Protein AF-A0A4R2TJJ6-F1 (afdb_monomer_lite)

Structure (mmCIF, N/CA/C/O backbone):
data_AF-A0A4R2TJJ6-F1
#
_entry.id   AF-A0A4R2TJJ6-F1
#
loop_
_atom_site.group_PDB
_atom_site.id
_atom_site.type_symbol
_atom_site.label_atom_id
_atom_site.label_alt_id
_atom_site.label_comp_id
_atom_site.label_asym_id
_atom_site.label_entity_id
_atom_site.label_seq_id
_atom_site.pdbx_PDB_ins_code
_atom_site.Cartn_x
_atom_site.Cartn_y
_atom_site.Cartn_z
_atom_site.occupancy
_atom_site.B_iso_or_equiv
_atom_site.auth_seq_id
_atom_site.auth_comp_id
_atom_site.auth_asym_id
_atom_site.auth_atom_id
_atom_site.pdbx_PDB_model_num
ATOM 1 N N . MET A 1 1 ? -10.020 -4.771 10.927 1.00 67.50 1 MET A N 1
ATOM 2 C CA . MET A 1 1 ? -8.857 -3.866 10.838 1.00 67.50 1 MET A CA 1
ATOM 3 C C . MET A 1 1 ? -7.889 -4.501 9.854 1.00 67.50 1 MET A C 1
ATOM 5 O O . MET A 1 1 ? -7.571 -5.669 10.053 1.00 67.50 1 MET A O 1
ATOM 9 N N . MET A 1 2 ? -7.551 -3.819 8.756 1.00 71.44 2 MET A N 1
ATOM 10 C CA . MET A 1 2 ? -6.587 -4.341 7.774 1.00 71.44 2 MET A CA 1
ATOM 11 C C . MET A 1 2 ? -5.204 -4.439 8.416 1.00 71.44 2 MET A C 1
ATOM 13 O O . MET A 1 2 ? -4.842 -3.590 9.228 1.00 71.44 2 MET A O 1
ATOM 17 N N . SER A 1 3 ? -4.460 -5.494 8.093 1.00 82.88 3 SER A N 1
ATOM 18 C CA . SER A 1 3 ? -3.088 -5.650 8.568 1.00 82.88 3 SER A CA 1
ATOM 19 C C . SER A 1 3 ? -2.123 -4.824 7.721 1.00 82.88 3 SER A C 1
ATOM 21 O O . SER A 1 3 ? -2.433 -4.490 6.576 1.00 82.88 3 SER A O 1
ATOM 23 N N . ASP A 1 4 ? -0.921 -4.561 8.244 1.00 76.38 4 ASP A N 1
ATOM 24 C CA . ASP A 1 4 ? 0.140 -3.893 7.481 1.00 76.38 4 ASP A CA 1
ATOM 25 C C . ASP A 1 4 ? 0.368 -4.612 6.145 1.00 76.38 4 ASP A C 1
ATOM 27 O O . ASP A 1 4 ? 0.367 -3.991 5.091 1.00 76.38 4 ASP A O 1
ATOM 31 N N . ARG A 1 5 ? 0.417 -5.947 6.143 1.00 81.94 5 ARG A N 1
ATOM 32 C CA . ARG A 1 5 ? 0.557 -6.726 4.906 1.00 81.94 5 ARG A CA 1
ATOM 33 C C . ARG A 1 5 ? -0.531 -6.412 3.875 1.00 81.94 5 ARG A C 1
ATOM 35 O O . ARG A 1 5 ? -0.224 -6.333 2.688 1.00 81.94 5 ARG A O 1
ATOM 42 N N . ASP A 1 6 ? -1.775 -6.238 4.307 1.00 82.06 6 ASP A N 1
ATOM 43 C CA . ASP A 1 6 ? -2.881 -5.954 3.391 1.00 82.06 6 ASP A CA 1
ATOM 44 C C . ASP A 1 6 ? -2.767 -4.548 2.791 1.00 82.06 6 ASP A C 1
ATOM 46 O O . ASP A 1 6 ? -3.068 -4.367 1.612 1.00 82.06 6 ASP A O 1
ATOM 50 N N . VAL A 1 7 ? -2.287 -3.572 3.572 1.00 81.38 7 VAL A N 1
ATOM 51 C CA . VAL A 1 7 ? -1.998 -2.208 3.096 1.00 81.38 7 VAL A CA 1
ATOM 52 C C . VAL A 1 7 ? -0.919 -2.242 2.016 1.00 81.38 7 VAL A C 1
ATOM 54 O O . VAL A 1 7 ? -1.106 -1.670 0.946 1.00 81.38 7 VAL A O 1
ATOM 57 N N . TRP A 1 8 ? 0.166 -2.982 2.249 1.00 81.06 8 TRP A N 1
ATOM 58 C CA . TRP A 1 8 ? 1.270 -3.112 1.296 1.00 81.06 8 TRP A CA 1
ATOM 59 C C . TRP A 1 8 ? 0.856 -3.807 -0.005 1.00 81.06 8 TRP A C 1
ATOM 61 O O . TRP A 1 8 ? 1.209 -3.350 -1.090 1.00 81.06 8 TRP A O 1
ATOM 71 N N . VAL A 1 9 ? 0.070 -4.885 0.078 1.00 85.56 9 VAL A N 1
ATOM 72 C CA . VAL A 1 9 ? -0.438 -5.591 -1.112 1.00 85.56 9 VAL A CA 1
ATOM 73 C C . VAL A 1 9 ? -1.336 -4.680 -1.950 1.00 85.56 9 VAL A C 1
ATOM 75 O O . VAL A 1 9 ? -1.240 -4.685 -3.176 1.00 85.56 9 VAL A O 1
ATOM 78 N N . ARG A 1 10 ? -2.186 -3.872 -1.308 1.00 82.00 10 ARG A N 1
ATOM 79 C CA . ARG A 1 10 ? -3.070 -2.937 -2.013 1.00 82.00 10 ARG A CA 1
ATOM 80 C C . ARG A 1 10 ? -2.307 -1.767 -2.623 1.00 82.00 10 ARG A C 1
ATOM 82 O O . ARG A 1 10 ? -2.546 -1.453 -3.783 1.00 82.00 10 ARG A O 1
ATOM 89 N N . ALA A 1 11 ? -1.370 -1.180 -1.881 1.00 81.69 11 ALA A N 1
ATOM 90 C CA . ALA A 1 11 ? -0.505 -0.112 -2.374 1.00 81.69 11 ALA A CA 1
ATOM 91 C C . ALA A 1 11 ? 0.277 -0.565 -3.618 1.00 81.69 11 ALA A C 1
ATOM 93 O O . ALA A 1 11 ? 0.269 0.122 -4.636 1.00 81.69 11 ALA A O 1
ATOM 94 N N . GLY A 1 12 ? 0.855 -1.771 -3.578 1.00 81.38 12 GLY A N 1
ATOM 95 C CA . GLY A 1 12 ? 1.551 -2.361 -4.722 1.00 81.38 12 GLY A CA 1
ATOM 96 C C . GLY A 1 12 ? 0.637 -2.641 -5.919 1.00 81.38 12 GLY A C 1
ATOM 97 O O . GLY A 1 12 ? 1.045 -2.420 -7.054 1.00 81.38 12 GLY A O 1
ATOM 98 N N . ALA A 1 13 ? -0.604 -3.085 -5.689 1.00 84.50 13 ALA A N 1
ATOM 99 C CA . ALA A 1 13 ? -1.574 -3.307 -6.763 1.00 84.50 13 ALA A CA 1
ATOM 100 C C . ALA A 1 13 ? -1.963 -1.998 -7.472 1.00 84.50 13 ALA A C 1
ATOM 102 O O . ALA A 1 13 ? -1.933 -1.943 -8.698 1.00 84.50 13 ALA A O 1
ATOM 103 N N . ILE A 1 14 ? -2.251 -0.937 -6.710 1.00 78.56 14 ILE A N 1
ATOM 104 C CA . ILE A 1 14 ? -2.585 0.383 -7.266 1.00 78.56 14 ILE A CA 1
ATOM 105 C C . ILE A 1 14 ? -1.373 0.959 -8.010 1.00 78.56 14 ILE A C 1
ATOM 107 O O . ILE A 1 14 ? -1.499 1.479 -9.115 1.00 78.56 14 ILE A O 1
ATOM 111 N N . PHE A 1 15 ? -0.173 0.816 -7.450 1.00 80.19 15 PHE A N 1
ATOM 112 C CA . PHE A 1 15 ? 1.048 1.261 -8.112 1.00 80.19 15 PHE A CA 1
ATOM 113 C C . PHE A 1 15 ? 1.319 0.522 -9.427 1.00 80.19 15 PHE A C 1
ATOM 115 O O . PHE A 1 15 ? 1.677 1.148 -10.420 1.00 80.19 15 PHE A O 1
ATOM 122 N N . ALA A 1 16 ? 1.127 -0.798 -9.469 1.00 80.56 16 ALA A N 1
ATOM 123 C CA . ALA A 1 16 ? 1.301 -1.579 -10.693 1.00 80.56 16 ALA A CA 1
ATOM 124 C C . ALA A 1 16 ? 0.319 -1.164 -11.803 1.00 80.56 16 ALA A C 1
ATOM 126 O O . ALA A 1 16 ? 0.639 -1.290 -12.984 1.00 80.56 16 ALA A O 1
ATOM 127 N N . GLU A 1 17 ? -0.860 -0.665 -11.428 1.00 79.75 17 GLU A N 1
ATOM 128 C CA . GLU A 1 17 ? -1.898 -0.217 -12.356 1.00 79.75 17 GLU A CA 1
ATOM 129 C C . GLU A 1 17 ? -1.685 1.229 -12.842 1.00 79.75 17 GLU A C 1
ATOM 131 O O . GLU A 1 17 ? -1.972 1.532 -14.001 1.00 79.75 17 GLU A O 1
ATOM 136 N N . HIS A 1 18 ? -1.135 2.113 -11.999 1.00 77.75 18 HIS A N 1
ATOM 137 C CA . HIS A 1 18 ? -1.072 3.560 -12.268 1.00 77.75 18 HIS A CA 1
ATOM 138 C C . HIS A 1 18 ? 0.344 4.154 -12.400 1.00 77.75 18 HIS A C 1
ATOM 140 O O . HIS A 1 18 ? 0.495 5.269 -12.902 1.00 77.75 18 HIS A O 1
ATOM 146 N N . GLY A 1 19 ? 1.386 3.413 -12.021 1.00 72.25 19 GLY A N 1
ATOM 147 C CA . GLY A 1 19 ? 2.789 3.817 -12.121 1.00 72.25 19 GLY A CA 1
ATOM 148 C C . GLY A 1 19 ? 3.253 4.826 -11.060 1.00 7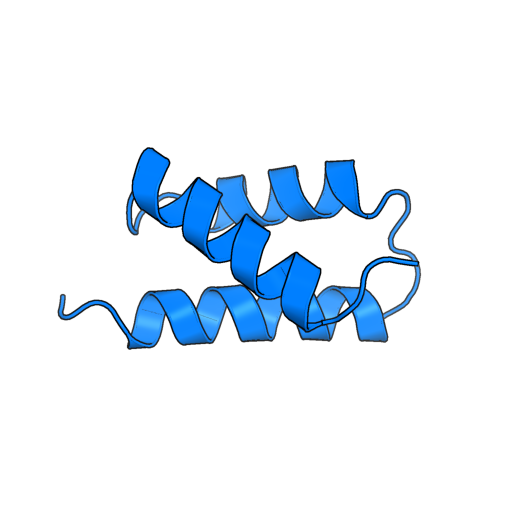2.25 19 GLY A C 1
ATOM 149 O O . GLY A 1 19 ? 2.492 5.281 -10.209 1.00 72.25 19 GLY A O 1
ATOM 150 N N . ALA A 1 20 ? 4.536 5.197 -11.137 1.00 65.62 20 ALA A N 1
ATOM 151 C CA . ALA A 1 20 ? 5.235 5.977 -10.109 1.00 65.62 20 ALA A CA 1
ATOM 152 C C . ALA A 1 20 ? 4.771 7.431 -9.929 1.00 65.62 20 ALA A C 1
ATOM 154 O O . ALA A 1 20 ? 5.070 8.043 -8.915 1.00 65.62 20 ALA A O 1
ATOM 155 N N . GLY A 1 21 ? 4.012 7.989 -10.875 1.00 65.69 21 GLY A N 1
ATOM 156 C CA . GLY A 1 21 ? 3.455 9.344 -10.758 1.00 65.69 21 GLY A CA 1
ATOM 157 C C . GLY A 1 21 ? 2.151 9.427 -9.958 1.00 65.69 21 GLY A C 1
ATOM 158 O O . GLY A 1 21 ? 1.530 10.486 -9.927 1.00 65.69 21 GLY A O 1
ATOM 159 N N . ALA A 1 22 ? 1.692 8.315 -9.379 1.00 68.38 22 ALA A N 1
ATOM 160 C CA . ALA A 1 22 ? 0.354 8.179 -8.812 1.00 68.38 22 ALA A CA 1
ATOM 161 C C . ALA A 1 22 ? 0.325 8.182 -7.275 1.00 68.38 22 ALA A C 1
ATOM 163 O O . ALA A 1 22 ? -0.665 7.742 -6.700 1.00 68.38 22 ALA A O 1
ATOM 164 N N . SER A 1 23 ? 1.362 8.665 -6.589 1.00 70.81 23 SER A N 1
ATOM 165 C CA . SER A 1 23 ? 1.469 8.604 -5.121 1.00 70.81 23 SER A CA 1
ATOM 166 C C . SER A 1 23 ? 0.278 9.257 -4.411 1.00 70.81 23 SER A C 1
ATOM 168 O O . SER A 1 23 ? -0.334 8.630 -3.548 1.00 70.81 23 SER A O 1
ATOM 170 N N . ASP A 1 24 ? -0.168 10.433 -4.865 1.00 72.06 24 ASP A N 1
ATOM 171 C CA . ASP A 1 24 ? -1.386 11.090 -4.356 1.00 72.06 24 ASP A CA 1
ATOM 172 C C . ASP A 1 24 ? -2.655 10.247 -4.584 1.00 72.06 24 ASP A C 1
ATOM 174 O O . ASP A 1 24 ? -3.558 10.205 -3.745 1.00 72.06 24 ASP A O 1
ATOM 178 N N . TYR A 1 25 ? -2.718 9.532 -5.709 1.00 73.94 25 TYR A N 1
ATOM 179 C CA . TYR A 1 25 ? -3.833 8.648 -6.043 1.00 73.94 25 TYR A CA 1
ATOM 180 C C . TYR A 1 25 ? -3.818 7.366 -5.197 1.00 73.94 25 TYR A C 1
ATOM 182 O O . TYR A 1 25 ? -4.856 6.956 -4.681 1.00 73.94 25 TYR A O 1
ATOM 190 N N . ILE A 1 26 ? -2.643 6.768 -4.981 1.00 77.19 26 ILE A N 1
ATOM 191 C CA . ILE A 1 26 ? -2.445 5.613 -4.095 1.00 77.19 26 ILE A CA 1
ATOM 192 C C . ILE A 1 26 ? -2.844 5.979 -2.665 1.00 77.19 26 ILE A C 1
ATOM 194 O O . ILE A 1 26 ? -3.573 5.222 -2.023 1.00 77.19 26 ILE A O 1
ATOM 198 N N . ILE A 1 27 ? -2.433 7.156 -2.186 1.00 76.19 27 ILE A N 1
ATOM 199 C CA . ILE A 1 27 ? -2.811 7.671 -0.867 1.00 76.19 27 ILE A CA 1
ATOM 200 C C . ILE A 1 27 ? -4.330 7.838 -0.781 1.00 76.19 27 ILE A C 1
ATOM 202 O O . ILE A 1 27 ? -4.933 7.327 0.160 1.00 76.19 27 ILE A O 1
ATOM 206 N N . SER A 1 28 ? -4.968 8.474 -1.768 1.00 77.56 28 SER A N 1
ATOM 207 C CA . SER A 1 28 ? -6.428 8.640 -1.805 1.00 77.56 28 SER A CA 1
ATOM 208 C C . SER A 1 28 ? -7.174 7.301 -1.768 1.00 77.56 28 SER A C 1
ATOM 210 O O . SER A 1 28 ? -8.098 7.143 -0.974 1.00 77.56 28 SER A O 1
ATOM 212 N N . GLN A 1 29 ? -6.751 6.313 -2.559 1.00 77.00 29 GLN A N 1
ATOM 213 C CA . GLN A 1 29 ? -7.378 4.988 -2.585 1.00 77.00 29 GLN A CA 1
ATOM 214 C C . GLN A 1 29 ? -7.173 4.212 -1.277 1.00 77.00 29 GLN A C 1
ATOM 216 O O . GLN A 1 29 ? -8.077 3.512 -0.819 1.00 77.00 29 GLN A O 1
ATOM 221 N N . LEU A 1 30 ? -6.004 4.338 -0.644 1.00 75.81 30 LEU A N 1
ATOM 222 C CA . LEU A 1 30 ? -5.756 3.743 0.669 1.00 75.81 30 LEU A CA 1
ATOM 223 C C . LEU A 1 30 ? -6.590 4.420 1.763 1.00 75.81 30 LEU A C 1
ATOM 225 O O . LEU A 1 30 ? -7.085 3.720 2.643 1.00 75.81 30 LEU A O 1
ATOM 229 N N . CYS A 1 31 ? -6.805 5.736 1.687 1.00 74.50 31 CYS A N 1
ATOM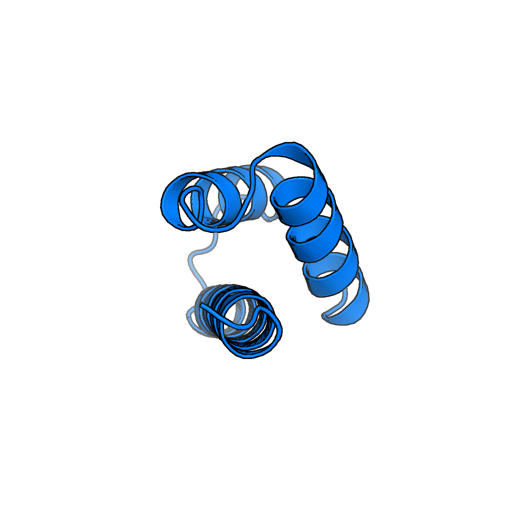 230 C CA . CYS A 1 31 ? -7.688 6.469 2.600 1.00 74.50 31 CYS A CA 1
ATOM 231 C C . CYS A 1 31 ? -9.142 6.013 2.485 1.00 74.50 31 CYS A C 1
ATOM 233 O O . CYS A 1 31 ? -9.738 5.647 3.493 1.00 74.50 31 CYS A O 1
ATOM 235 N N . ASP A 1 32 ? -9.684 5.937 1.269 1.00 75.31 32 ASP A N 1
ATOM 236 C CA . ASP A 1 32 ? -11.060 5.474 1.040 1.00 75.31 32 ASP A CA 1
ATOM 237 C C . ASP A 1 32 ? -11.282 4.044 1.561 1.00 75.31 32 ASP A C 1
ATOM 239 O O . ASP A 1 32 ? -12.345 3.705 2.081 1.00 75.31 32 ASP A O 1
ATOM 243 N N . VAL A 1 33 ? -10.260 3.192 1.448 1.00 71.81 33 VAL A N 1
ATOM 244 C CA . VAL A 1 33 ? -10.290 1.800 1.909 1.00 71.81 33 VAL A CA 1
ATOM 245 C C . VAL A 1 33 ? -10.168 1.671 3.429 1.00 71.81 33 VAL A C 1
ATOM 247 O O . VAL A 1 33 ? -10.806 0.795 4.020 1.00 71.81 33 VAL A O 1
ATOM 250 N N . LEU A 1 34 ? -9.307 2.475 4.053 1.00 69.75 34 LEU A N 1
ATOM 251 C CA . LEU A 1 34 ? -9.061 2.436 5.495 1.00 69.75 34 LEU A CA 1
ATOM 252 C C . LEU A 1 34 ? -10.153 3.179 6.288 1.00 69.75 34 LEU A C 1
ATOM 254 O O . LEU A 1 34 ? -10.306 2.911 7.480 1.00 69.75 34 LEU A O 1
ATOM 258 N N . GLY A 1 35 ? -10.968 4.009 5.625 1.00 69.25 35 GLY A N 1
ATOM 259 C CA . GLY A 1 35 ? -12.044 4.797 6.231 1.00 69.25 35 GLY A CA 1
ATOM 260 C C . GLY A 1 35 ? -11.526 6.097 6.854 1.00 69.25 35 GLY A C 1
ATOM 261 O O . GLY A 1 35 ? -10.452 6.569 6.490 1.00 69.25 35 GLY A O 1
ATOM 262 N N . ASP A 1 36 ? -12.274 6.676 7.804 1.00 63.25 36 ASP A N 1
ATOM 263 C CA . ASP A 1 36 ? -11.857 7.874 8.558 1.00 63.25 36 ASP A CA 1
ATOM 264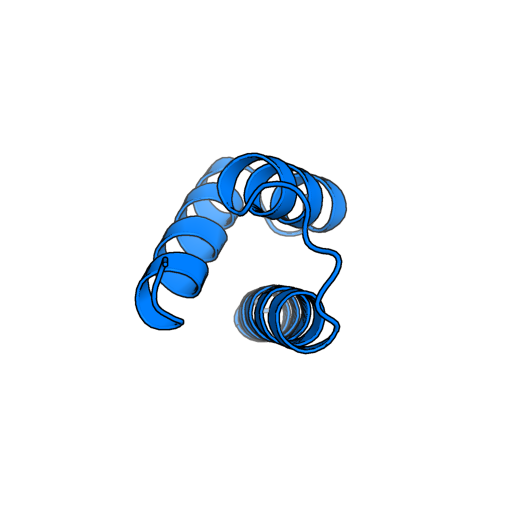 C C . ASP A 1 36 ? -10.588 7.586 9.385 1.00 63.25 36 ASP A C 1
ATOM 266 O O . ASP A 1 36 ? -10.629 7.190 10.554 1.00 63.25 36 ASP A O 1
ATOM 270 N N . MET A 1 37 ? -9.426 7.764 8.758 1.00 61.12 37 MET A N 1
ATOM 271 C CA . MET A 1 37 ? -8.124 7.700 9.410 1.00 61.12 37 MET A CA 1
ATOM 272 C C . MET A 1 37 ? -7.908 8.958 10.261 1.00 61.12 37 MET A C 1
ATOM 274 O O . MET A 1 37 ? -7.181 9.874 9.878 1.00 61.12 37 MET A O 1
ATOM 278 N N . GLU A 1 38 ? -8.499 9.002 11.454 1.00 59.16 38 GLU A N 1
ATOM 279 C CA . GLU A 1 38 ? -8.126 9.995 12.476 1.00 59.16 38 GLU A CA 1
ATOM 280 C C . GLU A 1 38 ? -6.836 9.597 13.227 1.00 59.16 38 GLU A C 1
ATOM 282 O O . GLU A 1 38 ? -6.200 10.423 13.885 1.00 59.16 38 GLU A O 1
ATOM 287 N N . ALA A 1 39 ? -6.398 8.335 13.126 1.00 66.06 39 ALA A N 1
ATOM 288 C CA . ALA A 1 39 ? -5.242 7.826 13.857 1.00 66.06 39 ALA A CA 1
ATOM 289 C C . ALA A 1 39 ? -3.915 8.056 13.109 1.00 66.06 39 ALA A C 1
ATOM 291 O O . ALA A 1 39 ? -3.653 7.484 12.054 1.00 66.06 39 ALA A O 1
ATOM 292 N N . VAL A 1 40 ? -3.005 8.814 13.730 1.00 64.88 40 VAL A N 1
ATOM 293 C CA . VAL A 1 40 ? -1.643 9.104 13.224 1.00 64.88 40 VAL A CA 1
ATOM 294 C C . VAL A 1 40 ? -0.843 7.838 12.858 1.00 64.88 40 VAL A C 1
ATOM 296 O O . VAL A 1 40 ? 0.006 7.877 11.968 1.00 64.88 40 VAL A O 1
ATOM 299 N N . GLN A 1 41 ? -1.100 6.704 13.522 1.00 71.19 41 GLN A N 1
ATOM 300 C CA . GLN A 1 41 ? -0.435 5.434 13.200 1.0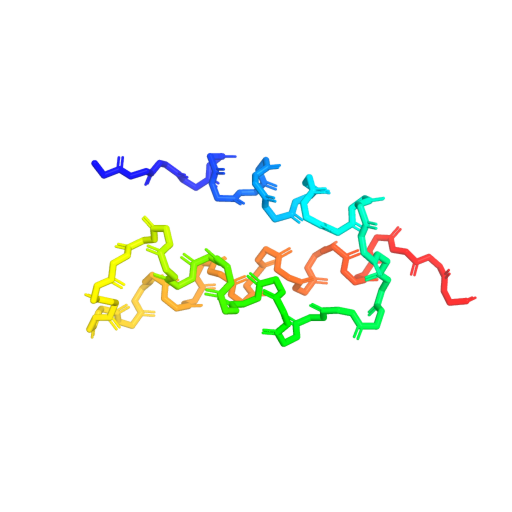0 71.19 41 GLN A CA 1
ATOM 301 C C . GLN A 1 41 ? -0.832 4.879 11.829 1.00 71.19 41 GLN A C 1
ATOM 303 O O . GLN A 1 41 ? 0.020 4.301 11.154 1.00 71.19 41 GLN A O 1
ATOM 308 N N . ASP A 1 42 ? -2.077 5.076 11.401 1.00 72.94 42 ASP A N 1
ATOM 309 C CA . ASP A 1 42 ? -2.552 4.550 10.122 1.00 72.94 42 ASP A CA 1
ATOM 310 C C . ASP A 1 42 ? -2.000 5.383 8.955 1.00 72.94 42 ASP A C 1
ATOM 312 O O . ASP A 1 42 ? -1.497 4.821 7.982 1.00 72.94 42 ASP A O 1
ATOM 316 N N . TRP A 1 43 ? -1.891 6.706 9.129 1.00 74.19 43 TRP A N 1
ATOM 317 C CA . TRP A 1 43 ? -1.187 7.584 8.185 1.00 74.19 43 TRP A CA 1
ATOM 318 C C . TRP A 1 43 ? 0.291 7.230 8.014 1.00 74.19 43 TRP A C 1
ATOM 320 O O . TRP A 1 43 ? 0.800 7.183 6.895 1.00 74.19 43 TRP A O 1
ATOM 330 N N . ARG A 1 44 ? 0.991 6.932 9.114 1.00 79.81 44 ARG A N 1
ATOM 331 C CA . ARG A 1 44 ? 2.412 6.560 9.060 1.00 79.81 44 ARG A CA 1
ATOM 332 C C . ARG A 1 44 ? 2.638 5.233 8.329 1.00 79.81 44 ARG A C 1
ATOM 334 O O . ARG A 1 44 ? 3.661 5.071 7.672 1.00 79.81 44 ARG A O 1
ATOM 341 N N . ARG A 1 45 ? 1.694 4.292 8.430 1.00 79.88 45 ARG A N 1
ATOM 342 C CA . ARG A 1 45 ? 1.737 3.020 7.692 1.00 79.88 45 ARG A CA 1
ATOM 343 C C . ARG A 1 45 ? 1.560 3.226 6.194 1.00 79.88 45 ARG A C 1
ATOM 345 O O . 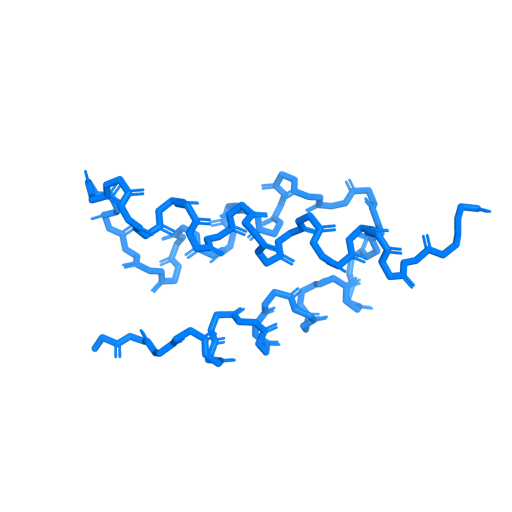ARG A 1 45 ? 2.298 2.618 5.426 1.00 79.88 45 ARG A O 1
ATOM 352 N N . VAL A 1 46 ? 0.619 4.083 5.798 1.00 79.56 46 VAL A N 1
ATOM 353 C CA . VAL A 1 46 ? 0.387 4.427 4.389 1.00 79.56 46 VAL A CA 1
ATOM 354 C C . VAL A 1 46 ? 1.616 5.108 3.790 1.00 79.56 46 VAL A C 1
ATOM 356 O O . VAL A 1 46 ? 2.105 4.642 2.768 1.00 79.56 46 VAL A O 1
ATOM 359 N N . ALA A 1 47 ? 2.166 6.129 4.456 1.00 80.75 47 ALA A N 1
ATOM 360 C CA . ALA A 1 47 ? 3.366 6.827 3.985 1.00 80.75 47 ALA A CA 1
ATOM 361 C C . ALA A 1 47 ? 4.554 5.870 3.793 1.00 80.75 47 ALA A C 1
ATOM 363 O O . ALA A 1 47 ? 5.120 5.809 2.710 1.00 80.75 47 ALA A O 1
ATOM 364 N N . ASN A 1 48 ? 4.845 5.022 4.787 1.00 84.75 48 ASN A N 1
ATOM 365 C CA . ASN A 1 48 ? 5.925 4.036 4.678 1.00 84.75 48 ASN A CA 1
ATOM 366 C C . ASN A 1 48 ? 5.735 3.050 3.511 1.00 84.75 48 ASN A C 1
ATOM 368 O O . ASN A 1 48 ? 6.718 2.598 2.929 1.00 84.75 48 ASN A O 1
ATOM 372 N N . ALA A 1 49 ? 4.492 2.658 3.212 1.00 82.00 49 ALA A N 1
ATOM 373 C CA . ALA A 1 49 ? 4.207 1.762 2.097 1.00 82.00 49 ALA A CA 1
ATOM 374 C C . ALA A 1 49 ? 4.435 2.459 0.749 1.00 82.00 49 ALA A C 1
ATOM 376 O O . ALA A 1 49 ? 4.977 1.840 -0.159 1.00 82.00 49 ALA A O 1
ATOM 377 N N . VAL A 1 50 ? 4.053 3.734 0.630 1.00 81.44 50 VAL A N 1
ATOM 378 C CA . VAL A 1 50 ? 4.285 4.544 -0.575 1.00 81.44 50 VAL A CA 1
ATOM 379 C C . VAL A 1 50 ? 5.780 4.787 -0.787 1.00 81.44 50 VAL A C 1
ATOM 381 O O . VAL A 1 50 ? 6.283 4.455 -1.857 1.00 81.44 50 VAL A O 1
ATOM 384 N N . ASP A 1 51 ? 6.499 5.240 0.243 1.00 82.81 51 ASP A N 1
ATOM 385 C CA . ASP A 1 51 ? 7.943 5.514 0.176 1.00 82.81 51 ASP A CA 1
ATOM 386 C C . ASP A 1 51 ? 8.730 4.276 -0.278 1.00 82.81 51 ASP A C 1
ATOM 388 O O . ASP A 1 51 ? 9.567 4.337 -1.173 1.00 82.81 51 ASP A O 1
ATOM 392 N N . ALA A 1 52 ? 8.422 3.108 0.290 1.00 82.62 52 ALA A N 1
ATOM 393 C CA . ALA A 1 52 ? 9.112 1.873 -0.066 1.00 82.62 52 ALA A CA 1
ATOM 394 C C . ALA A 1 52 ? 8.804 1.381 -1.486 1.00 82.62 52 ALA A C 1
ATOM 396 O O . ALA A 1 52 ? 9.608 0.654 -2.072 1.00 82.62 52 ALA A O 1
ATOM 397 N N . ILE A 1 53 ? 7.637 1.729 -2.029 1.00 80.25 53 ILE A N 1
ATOM 398 C CA . ILE A 1 53 ? 7.291 1.437 -3.419 1.00 80.25 53 ILE A CA 1
ATOM 399 C C . ILE A 1 53 ? 8.055 2.380 -4.356 1.00 80.25 53 ILE A C 1
ATOM 401 O O . ILE A 1 53 ? 8.592 1.910 -5.358 1.00 80.25 53 ILE A O 1
ATOM 405 N N . GLU A 1 54 ? 8.146 3.672 -4.028 1.00 77.75 54 GLU A N 1
ATOM 406 C CA . GLU A 1 54 ? 8.935 4.643 -4.797 1.00 77.75 54 GLU A CA 1
ATOM 407 C C . GLU A 1 54 ? 10.427 4.280 -4.810 1.00 77.75 54 GLU A C 1
ATOM 409 O O . GLU A 1 54 ? 11.029 4.222 -5.881 1.00 77.75 54 GLU A O 1
ATOM 414 N N . ASP A 1 55 ? 10.999 3.930 -3.654 1.00 79.62 55 ASP A N 1
ATOM 415 C CA . ASP A 1 55 ? 12.402 3.511 -3.523 1.00 79.62 55 ASP A CA 1
ATOM 416 C C . ASP A 1 55 ? 12.720 2.217 -4.295 1.00 79.62 55 ASP A C 1
ATOM 418 O O . ASP A 1 55 ? 13.859 1.988 -4.712 1.00 79.62 55 ASP A O 1
ATOM 422 N N . ALA A 1 56 ? 11.727 1.342 -4.484 1.00 73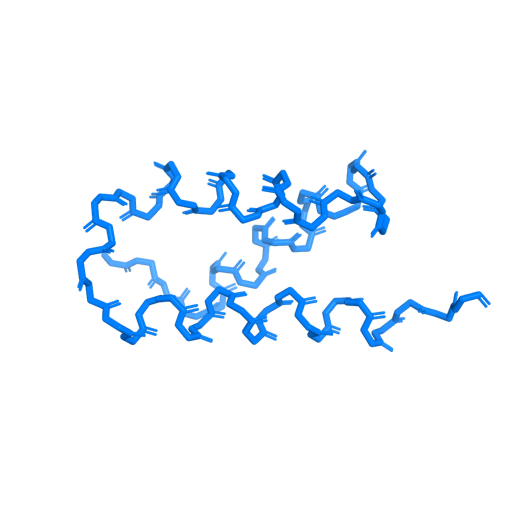.75 56 ALA A N 1
ATOM 423 C CA . ALA A 1 56 ? 11.891 0.084 -5.207 1.00 73.75 56 ALA A CA 1
ATOM 424 C C . ALA A 1 56 ? 11.893 0.253 -6.736 1.00 73.75 56 ALA A C 1
ATOM 426 O O . ALA A 1 56 ? 12.264 -0.690 -7.444 1.00 73.75 56 ALA A O 1
ATOM 427 N N . VAL A 1 57 ? 11.498 1.418 -7.260 1.00 62.75 57 VAL A N 1
ATOM 428 C CA . VAL A 1 57 ? 11.503 1.700 -8.698 1.00 62.75 57 VAL A CA 1
ATOM 429 C C . VAL A 1 57 ? 12.732 2.534 -9.068 1.00 62.75 57 VAL A C 1
ATOM 431 O O . VAL A 1 57 ? 12.828 3.694 -8.671 1.00 62.75 57 VAL A O 1
ATOM 434 N N . PRO A 1 58 ? 13.680 1.986 -9.858 1.00 55.88 58 PRO A N 1
ATOM 435 C CA . PRO A 1 58 ? 14.758 2.788 -10.423 1.00 55.88 58 PRO A CA 1
ATOM 436 C C . PRO A 1 58 ? 14.151 3.874 -11.320 1.00 55.88 58 PRO A C 1
ATOM 438 O O . PRO A 1 58 ? 13.375 3.545 -12.220 1.00 55.88 58 PRO A O 1
ATOM 441 N N . GLN A 1 59 ? 14.492 5.136 -11.046 1.00 55.38 59 GLN A N 1
ATOM 442 C CA . GLN A 1 59 ? 14.146 6.292 -11.885 1.00 55.38 59 GLN A CA 1
ATOM 443 C C . GLN A 1 59 ? 14.719 6.153 -13.301 1.00 55.38 59 GLN A C 1
ATOM 445 O O . GLN A 1 59 ? 15.894 5.728 -13.422 1.00 55.38 59 GLN A O 1
#

Sequence (59 aa):
MMSDRDVWVRAGAIFAEHGAGASDYIISQLCDVLGDMEAVQDWRRVANAVDAIEDAVPQ

Secondary structure (DSSP, 8-state):
---HHHHHHHHHHHHHHH-TT-HHHHHHHHHHHH-S---HHHHHHHHHHHHHHHHTS--

Foldseek 3Di:
DDDLVRLLVQLVVVCVVPHLVCLVVSLVVSDVVVDPCPDPVSVVSNVVSNVVVNVVDDD

pLDDT: mean 74.94, std 7.4, range [55.38, 85.56]

Radius of gyration: 10.81 Å; chains: 1; bounding box: 27×18×26 Å